Protein AF-A0A6M2CYY6-F1 (afdb_monomer)

Structure (mmCIF, N/CA/C/O backbone):
data_AF-A0A6M2CYY6-F1
#
_entry.id   AF-A0A6M2CYY6-F1
#
loop_
_atom_site.group_PDB
_atom_site.id
_atom_site.type_symbol
_atom_site.label_atom_id
_atom_site.label_alt_id
_atom_site.label_comp_id
_atom_site.label_asym_id
_atom_site.label_entity_id
_atom_site.label_seq_id
_atom_site.pdbx_PDB_ins_code
_atom_site.Cartn_x
_atom_site.Cartn_y
_atom_site.Cartn_z
_atom_site.occupancy
_atom_site.B_iso_or_equiv
_atom_site.auth_seq_id
_atom_site.auth_comp_id
_atom_site.auth_asym_id
_atom_site.auth_atom_id
_atom_site.pdbx_PDB_model_num
ATOM 1 N N . MET A 1 1 ? -32.832 -16.456 -27.588 1.00 35.84 1 MET A N 1
ATOM 2 C CA . MET A 1 1 ? -32.270 -17.375 -26.574 1.00 35.84 1 MET A CA 1
ATOM 3 C C . MET A 1 1 ? -30.817 -16.988 -26.358 1.00 35.84 1 MET A C 1
ATOM 5 O O . MET A 1 1 ? -30.153 -16.738 -27.351 1.00 35.84 1 MET A O 1
ATOM 9 N N . SER A 1 2 ? -30.394 -16.929 -25.090 1.00 34.62 2 SER A N 1
ATOM 10 C CA . SER A 1 2 ? -29.039 -16.634 -24.578 1.00 34.62 2 SER A CA 1
ATOM 11 C C . SER A 1 2 ? -28.479 -15.243 -24.919 1.00 34.62 2 SER A C 1
ATOM 13 O O . SER A 1 2 ? -28.239 -14.935 -26.072 1.00 34.62 2 SER A O 1
ATOM 15 N N . GLY A 1 3 ? -28.259 -14.312 -23.989 1.00 37.50 3 GLY A N 1
ATOM 16 C CA . GLY A 1 3 ? -27.984 -14.456 -22.561 1.00 37.50 3 GLY A CA 1
ATOM 17 C C . GLY A 1 3 ? -26.478 -14.398 -22.323 1.00 37.50 3 GLY A C 1
ATOM 18 O O . GLY A 1 3 ? -25.809 -15.416 -22.426 1.00 37.50 3 GLY A O 1
ATOM 19 N N . ALA A 1 4 ? -25.971 -13.215 -21.982 1.00 32.84 4 ALA A N 1
ATOM 20 C CA . ALA A 1 4 ? -24.744 -13.054 -21.208 1.00 32.84 4 ALA A CA 1
ATOM 21 C C . ALA A 1 4 ? -24.844 -11.745 -20.418 1.00 32.84 4 ALA A C 1
ATOM 23 O O . ALA A 1 4 ? -24.447 -10.667 -20.848 1.00 32.84 4 ALA A O 1
ATOM 24 N N . MET A 1 5 ? -25.475 -11.886 -19.257 1.00 37.97 5 MET A N 1
ATOM 25 C CA . MET A 1 5 ? -25.367 -10.994 -18.116 1.00 37.97 5 MET A CA 1
ATOM 26 C C . MET A 1 5 ? -23.933 -11.113 -17.583 1.00 37.97 5 MET A C 1
ATOM 28 O O . MET A 1 5 ? -23.511 -12.225 -17.272 1.00 37.97 5 MET A O 1
ATOM 32 N N . VAL A 1 6 ? -23.213 -10.007 -17.400 1.00 32.84 6 VAL A N 1
ATOM 33 C CA . VAL A 1 6 ? -22.179 -9.941 -16.357 1.00 32.84 6 VAL A CA 1
ATOM 34 C C . VAL A 1 6 ? -22.428 -8.673 -15.552 1.00 32.84 6 VAL A C 1
ATOM 36 O O . VAL A 1 6 ? -22.187 -7.558 -16.007 1.00 32.84 6 VAL A O 1
ATOM 39 N N . LYS A 1 7 ? -23.000 -8.873 -14.364 1.00 31.92 7 LYS A N 1
ATOM 40 C CA . LYS A 1 7 ? -23.135 -7.875 -13.303 1.00 31.92 7 LYS A CA 1
ATOM 41 C C . LYS A 1 7 ? -21.816 -7.814 -12.510 1.00 31.92 7 LYS A C 1
ATOM 43 O O . LYS A 1 7 ? -21.318 -8.856 -12.103 1.00 31.92 7 LYS A O 1
ATOM 48 N N . LEU A 1 8 ? -21.318 -6.581 -12.362 1.00 38.94 8 LEU A N 1
ATOM 49 C CA . LEU A 1 8 ? -20.477 -5.921 -11.334 1.00 38.94 8 LEU A CA 1
ATOM 50 C C . LEU A 1 8 ? -20.011 -6.713 -10.072 1.00 38.94 8 LEU A C 1
ATOM 52 O O . LEU A 1 8 ? -20.738 -7.598 -9.632 1.00 38.94 8 LEU A O 1
ATOM 56 N N . PRO A 1 9 ? -18.889 -6.325 -9.399 1.00 39.47 9 PRO A N 1
ATOM 57 C CA . PRO A 1 9 ? -18.702 -4.960 -8.893 1.00 39.47 9 PRO A CA 1
ATOM 58 C C . PRO A 1 9 ? -17.291 -4.356 -9.001 1.00 39.47 9 PRO A C 1
ATOM 60 O O . PRO A 1 9 ? -16.326 -4.919 -9.504 1.00 39.47 9 PRO A O 1
ATOM 63 N N . VAL A 1 10 ? -17.258 -3.104 -8.577 1.00 37.09 10 VAL A N 1
ATOM 64 C CA . VAL A 1 10 ? -16.339 -2.036 -8.930 1.00 37.09 10 VAL A CA 1
ATOM 65 C C . VAL A 1 10 ? -15.060 -2.062 -8.079 1.00 37.09 10 VAL A C 1
ATOM 67 O O . VAL A 1 10 ? -15.056 -1.514 -6.975 1.00 37.09 10 VAL A O 1
ATOM 70 N N . LEU A 1 11 ? -13.946 -2.572 -8.613 1.00 42.50 11 LEU A N 1
ATOM 71 C CA . LEU A 1 11 ? -12.613 -2.120 -8.186 1.00 42.50 11 LEU A CA 1
ATOM 72 C C . LEU A 1 11 ? -12.332 -0.769 -8.860 1.00 42.50 11 LEU A C 1
ATOM 74 O O . LEU A 1 11 ? -11.679 -0.698 -9.896 1.00 42.50 11 LEU A O 1
ATOM 78 N N . ALA A 1 12 ? -12.886 0.303 -8.292 1.00 45.31 12 ALA A N 1
ATOM 79 C CA . ALA A 1 12 ? -12.405 1.649 -8.580 1.00 45.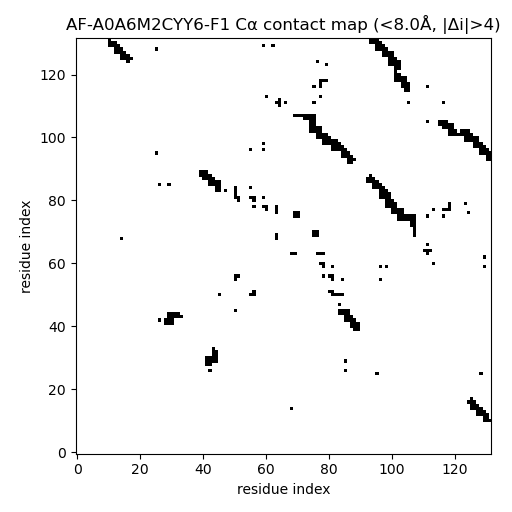31 12 ALA A CA 1
ATOM 80 C C . ALA A 1 12 ? -11.120 1.791 -7.772 1.00 45.31 12 ALA A C 1
ATOM 82 O O . ALA A 1 12 ? -11.150 1.717 -6.542 1.00 45.31 12 ALA A O 1
ATOM 83 N N . LEU A 1 13 ? -10.002 1.854 -8.478 1.00 52.38 13 LEU A N 1
ATOM 84 C CA . LEU A 1 13 ? -8.681 1.872 -7.893 1.00 52.38 13 LEU A CA 1
ATOM 85 C C . LEU A 1 13 ? -7.956 3.100 -8.415 1.00 52.38 13 LEU A C 1
ATOM 87 O O . LEU A 1 13 ? -7.741 3.219 -9.621 1.00 52.38 13 LEU A O 1
ATOM 91 N N . LEU A 1 14 ? -7.603 3.990 -7.495 1.00 55.06 14 LEU A N 1
ATOM 92 C CA . LEU A 1 14 ? -6.978 5.260 -7.808 1.00 55.06 14 LEU A CA 1
ATOM 93 C C . LEU A 1 14 ? -5.565 5.279 -7.216 1.00 55.06 14 LEU A C 1
ATOM 95 O O . LEU A 1 14 ? -5.375 5.264 -5.998 1.00 55.06 14 LEU A O 1
ATOM 99 N N . CYS A 1 15 ? -4.561 5.269 -8.090 1.00 58.94 15 CYS A N 1
ATOM 100 C CA . CYS A 1 15 ? -3.176 5.536 -7.718 1.00 58.94 15 CYS A CA 1
ATOM 101 C C . CYS A 1 15 ? -2.921 7.028 -7.937 1.00 58.94 15 CYS A C 1
ATOM 103 O O . CYS A 1 15 ? -2.662 7.452 -9.062 1.00 58.94 15 CYS A O 1
ATOM 105 N N . LEU A 1 16 ? -3.019 7.831 -6.878 1.00 53.34 16 LEU A N 1
ATOM 106 C CA . LEU A 1 16 ? -2.700 9.254 -6.950 1.00 53.34 16 LEU A CA 1
ATOM 107 C C . LEU A 1 16 ? -1.180 9.426 -6.834 1.00 53.34 16 LEU A C 1
ATOM 109 O O . LEU A 1 16 ? -0.604 9.394 -5.746 1.00 53.34 16 LEU A O 1
ATOM 113 N N . VAL A 1 17 ? -0.518 9.617 -7.976 1.00 45.75 17 VAL A N 1
ATOM 114 C CA . VAL A 1 17 ? 0.816 10.231 -8.018 1.00 45.75 17 VAL A CA 1
ATOM 115 C C . VAL A 1 17 ? 0.574 11.733 -7.892 1.00 45.75 17 VAL A C 1
ATOM 117 O O . VAL A 1 17 ? -0.079 12.313 -8.752 1.00 45.75 17 VAL A O 1
ATOM 120 N N . TYR A 1 18 ? 0.999 12.345 -6.786 1.00 39.22 18 TYR A N 1
ATOM 121 C CA . TYR A 1 18 ? 0.652 13.725 -6.422 1.00 39.22 18 TYR A CA 1
ATOM 122 C C . TYR A 1 18 ? 0.920 14.733 -7.561 1.00 39.22 18 TYR A C 1
ATOM 124 O O . TYR A 1 18 ? 2.049 15.176 -7.761 1.00 39.22 18 TYR A O 1
ATOM 132 N N . ALA A 1 19 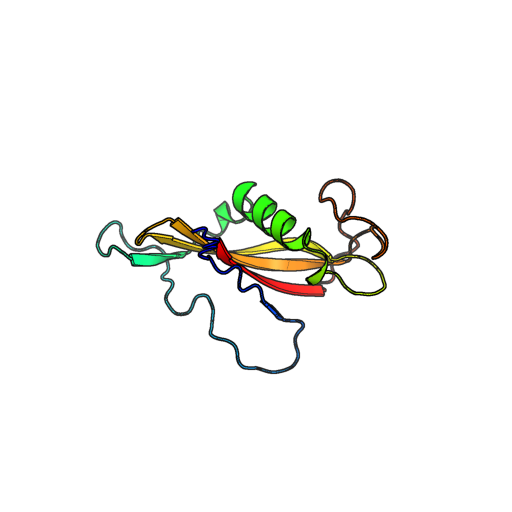? -0.144 15.128 -8.266 1.00 30.38 19 ALA A N 1
ATOM 133 C CA . ALA A 1 19 ? -0.312 16.415 -8.931 1.00 30.38 19 ALA A CA 1
ATOM 134 C C . ALA A 1 19 ? -1.814 16.648 -9.195 1.00 30.38 19 ALA A C 1
ATOM 136 O O . ALA A 1 19 ? -2.415 16.017 -10.058 1.00 30.38 19 ALA A O 1
ATOM 137 N N . SER A 1 20 ? -2.382 17.607 -8.463 1.00 35.19 20 SER A N 1
ATOM 138 C CA . SER A 1 20 ? -3.741 18.166 -8.552 1.00 35.19 20 SER A CA 1
ATOM 139 C C . SER A 1 20 ? -4.922 17.336 -8.021 1.00 35.19 20 SER A C 1
ATOM 141 O O . SER A 1 20 ? -5.080 16.145 -8.253 1.00 35.19 20 SER A O 1
ATOM 143 N N . SER A 1 21 ? -5.706 18.065 -7.232 1.00 47.00 21 SER A N 1
ATOM 144 C CA . SER A 1 21 ? -6.919 17.750 -6.491 1.00 47.00 21 SER A CA 1
ATOM 145 C C . SER A 1 21 ? -8.097 17.376 -7.383 1.00 47.00 21 SER A C 1
ATOM 147 O O . SER A 1 21 ? -8.297 18.056 -8.381 1.00 47.00 21 SER A O 1
ATOM 149 N N . GLU A 1 22 ? -8.889 16.394 -6.939 1.00 41.12 22 GLU A N 1
ATOM 150 C CA . GLU A 1 22 ? -10.364 16.286 -7.030 1.00 41.12 22 GLU A CA 1
ATOM 151 C C . GLU A 1 22 ? -10.811 14.814 -7.118 1.00 41.12 22 GLU A C 1
ATOM 153 O O . GLU A 1 22 ? -11.478 14.423 -8.062 1.00 41.12 22 GLU A O 1
ATOM 158 N N . GLU A 1 23 ? -10.512 13.977 -6.118 1.00 44.28 23 GLU A N 1
ATOM 159 C CA . GLU A 1 23 ? -11.339 12.787 -5.867 1.00 44.28 23 GLU A CA 1
ATOM 160 C C . GLU A 1 23 ? -11.570 12.625 -4.363 1.00 44.28 23 GLU A C 1
ATOM 162 O O . GLU A 1 23 ? -10.644 12.376 -3.598 1.00 44.28 23 GLU A O 1
ATOM 167 N N . LEU A 1 24 ? -12.826 12.872 -3.972 1.00 49.38 24 LEU A N 1
ATOM 168 C CA . LEU A 1 24 ? -13.584 12.220 -2.899 1.00 49.38 24 LEU A CA 1
ATOM 169 C C . LEU A 1 24 ? -12.721 11.567 -1.813 1.00 49.38 24 LEU A C 1
ATOM 171 O O . LEU A 1 24 ? -12.218 10.462 -1.999 1.00 49.38 24 LEU A O 1
ATOM 175 N N . ASP A 1 25 ? -12.609 12.232 -0.665 1.00 64.69 25 ASP A N 1
ATOM 176 C CA . ASP A 1 25 ? -11.920 11.716 0.516 1.00 64.69 25 ASP A CA 1
ATOM 177 C C . ASP A 1 25 ? -12.490 10.330 0.881 1.00 64.69 25 ASP A C 1
ATOM 179 O O . ASP A 1 25 ? -13.584 10.202 1.426 1.00 64.69 25 ASP A O 1
ATOM 183 N N . PHE A 1 26 ? -11.781 9.265 0.489 1.00 71.88 26 PHE A N 1
ATOM 184 C CA . PHE A 1 26 ? -12.264 7.874 0.461 1.00 71.88 26 PHE A CA 1
ATOM 185 C C . PHE A 1 26 ? -12.688 7.350 1.842 1.00 71.88 26 PHE A C 1
ATOM 187 O O . PHE A 1 26 ? -13.319 6.294 1.950 1.00 71.88 26 PHE A O 1
ATOM 194 N N . PHE A 1 27 ? -12.345 8.091 2.894 1.00 75.38 27 PHE A N 1
ATOM 195 C CA . PHE A 1 27 ? -12.636 7.810 4.291 1.00 75.38 27 PHE A CA 1
ATOM 196 C C . PHE A 1 27 ? -13.505 8.889 4.962 1.00 75.38 27 PHE A C 1
ATOM 198 O O . PHE A 1 27 ? -13.642 8.845 6.180 1.00 75.38 27 PHE A O 1
ATOM 205 N N . SER A 1 28 ? -14.109 9.820 4.208 1.00 75.75 28 SER A N 1
ATOM 206 C CA . SER A 1 28 ? -14.904 10.948 4.738 1.00 75.75 28 SER A CA 1
ATOM 207 C C . SER A 1 28 ? -15.994 10.536 5.727 1.00 75.75 28 SER A C 1
ATOM 209 O O . SER A 1 28 ? -16.303 11.277 6.654 1.00 75.75 28 SER A O 1
ATOM 211 N N . ASP A 1 29 ? -16.561 9.345 5.528 1.00 74.25 29 ASP A N 1
ATOM 212 C CA . ASP A 1 29 ? -17.695 8.828 6.299 1.00 74.25 29 ASP A CA 1
ATOM 213 C C . ASP A 1 29 ? -17.265 7.793 7.354 1.00 74.25 29 ASP A C 1
ATOM 215 O O . ASP A 1 29 ? -18.106 7.101 7.934 1.00 74.25 29 ASP A O 1
ATOM 219 N N . CYS A 1 30 ? -15.956 7.613 7.551 1.00 82.12 30 CYS A N 1
ATOM 220 C CA . CYS A 1 30 ? -15.413 6.651 8.498 1.00 82.12 30 CYS A CA 1
ATOM 221 C C . CYS A 1 30 ? -15.185 7.316 9.856 1.00 82.12 30 CYS A C 1
ATOM 223 O O . CYS A 1 30 ? -14.712 8.446 9.946 1.00 82.12 30 CYS A O 1
ATOM 225 N N . VAL A 1 31 ? -15.534 6.599 10.919 1.00 81.06 31 VAL A N 1
ATOM 226 C CA . VAL A 1 31 ? -15.435 7.084 12.300 1.00 81.06 31 VAL A CA 1
ATOM 227 C C . VAL A 1 31 ? -14.406 6.278 13.088 1.00 81.06 31 VAL A C 1
ATOM 229 O O . VAL A 1 31 ? -14.240 5.071 12.867 1.00 81.06 31 VAL A O 1
ATOM 232 N N . ASP A 1 32 ? -13.698 6.961 13.989 1.00 72.69 32 ASP A N 1
ATOM 233 C CA . ASP A 1 32 ? -12.822 6.330 14.979 1.00 72.69 32 ASP A CA 1
ATOM 234 C C . ASP A 1 32 ? -13.674 5.573 16.002 1.00 72.69 32 ASP A C 1
ATOM 236 O O . ASP A 1 32 ? -14.799 5.988 16.273 1.00 72.69 32 ASP A O 1
ATOM 240 N N . GLU A 1 33 ? -13.148 4.447 16.505 1.00 65.31 33 GLU A N 1
ATOM 241 C CA . GLU A 1 33 ? -13.766 3.518 17.469 1.00 65.31 33 GLU A CA 1
ATOM 242 C C . GLU A 1 33 ? -15.140 3.952 17.999 1.00 65.31 33 GLU A C 1
ATOM 244 O O . GLU A 1 33 ? -15.256 4.689 18.979 1.00 65.31 33 GLU A O 1
ATOM 249 N N . VAL A 1 34 ? -16.206 3.455 17.368 1.00 54.78 34 VAL A N 1
ATOM 250 C CA . VAL A 1 34 ? -17.542 3.619 17.936 1.00 54.78 34 VAL A CA 1
ATOM 251 C C . VAL A 1 34 ? -17.639 2.676 19.125 1.00 54.78 34 VAL A C 1
ATOM 253 O O . VAL A 1 34 ? -17.535 1.453 18.969 1.00 54.78 34 VA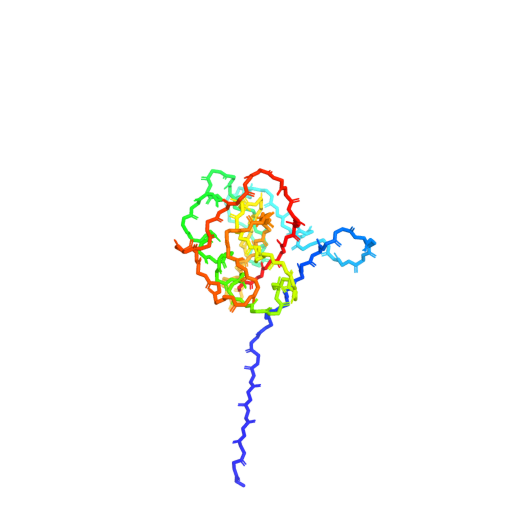L A O 1
ATOM 256 N N . GLU A 1 35 ? -17.858 3.259 20.303 1.00 51.06 35 GLU A N 1
ATOM 257 C CA . GLU A 1 35 ? -18.515 2.605 21.431 1.00 51.06 35 GLU A CA 1
ATOM 258 C C . GLU A 1 35 ? -19.555 1.621 20.883 1.00 51.06 35 GLU A C 1
ATOM 260 O O . GLU A 1 35 ? -20.455 1.981 20.124 1.00 51.06 35 GLU A O 1
ATOM 265 N N . GLN A 1 36 ? -19.320 0.338 21.141 1.00 49.75 36 GLN A N 1
ATOM 266 C CA . GLN A 1 36 ? -19.909 -0.745 20.370 1.00 49.75 36 GLN A CA 1
ATOM 267 C C . GLN A 1 36 ? -21.435 -0.594 20.204 1.00 49.75 36 GLN A C 1
ATOM 269 O O . GLN A 1 36 ? -22.160 -0.472 21.186 1.00 49.75 36 GLN A O 1
ATOM 274 N N . ARG A 1 37 ? -21.914 -0.811 18.968 1.00 47.38 37 ARG A N 1
ATOM 275 C CA . ARG A 1 37 ? -23.301 -1.181 18.603 1.00 47.38 37 ARG A CA 1
ATOM 276 C C . ARG A 1 37 ? -24.353 -0.066 18.546 1.00 47.38 37 ARG A C 1
ATOM 278 O O . ARG A 1 37 ? -25.316 -0.112 19.314 1.00 47.38 37 ARG A O 1
ATOM 285 N N . GLN A 1 38 ? -24.338 0.803 17.532 1.00 49.22 38 GLN A N 1
ATOM 286 C CA . GLN A 1 38 ? -25.611 1.491 17.254 1.00 49.22 38 GLN A CA 1
ATOM 287 C C . GLN A 1 38 ? -26.036 1.738 15.814 1.00 49.22 38 GLN A C 1
ATOM 289 O O . GLN A 1 38 ? -27.223 1.986 15.619 1.00 49.22 38 GLN A O 1
ATOM 294 N N . TYR A 1 39 ? -25.183 1.557 14.802 1.00 51.91 39 TYR A N 1
ATOM 295 C CA . TYR A 1 39 ? -25.610 1.844 13.429 1.00 51.91 39 TYR A CA 1
ATOM 296 C C . TYR A 1 39 ? -25.144 0.789 12.415 1.00 51.91 39 TYR A C 1
ATOM 298 O O . TYR A 1 39 ? -23.947 0.684 12.144 1.00 51.91 39 TYR A O 1
ATOM 306 N N . PRO A 1 40 ? -26.064 -0.012 11.838 1.00 58.94 40 PRO A N 1
ATOM 307 C CA . PRO A 1 40 ? -25.751 -0.806 10.654 1.00 58.94 40 PRO A CA 1
ATOM 308 C C . PRO A 1 40 ? -25.430 0.136 9.483 1.00 58.94 40 PRO A C 1
ATOM 310 O O . PRO A 1 40 ? -26.121 1.134 9.290 1.00 58.94 40 PRO A O 1
ATOM 313 N N . GLY A 1 41 ? -24.394 -0.173 8.699 1.00 65.19 41 GLY A N 1
ATOM 314 C CA . GLY A 1 41 ? -23.996 0.651 7.552 1.00 65.19 41 GLY A CA 1
ATOM 315 C C . GLY A 1 41 ? -23.056 1.823 7.855 1.00 65.19 41 GLY A C 1
ATOM 316 O O . GLY A 1 41 ? -23.020 2.774 7.081 1.00 65.19 41 GLY A O 1
ATOM 317 N N . GLN A 1 42 ? -22.298 1.794 8.956 1.00 76.19 42 GLN A N 1
ATOM 318 C CA . GLN A 1 42 ? -21.213 2.760 9.179 1.00 76.19 42 GLN A CA 1
ATOM 319 C C . GLN A 1 42 ? -19.847 2.183 8.793 1.00 76.19 42 GLN A C 1
ATOM 321 O O . GLN A 1 42 ? -19.563 1.000 9.005 1.00 76.19 42 GLN A O 1
ATOM 326 N N . CYS A 1 43 ? -19.007 3.034 8.201 1.00 83.81 43 CYS A N 1
ATOM 327 C CA . CYS A 1 43 ? -17.594 2.758 7.989 1.00 83.81 43 CYS A CA 1
ATOM 328 C C . CYS A 1 43 ? -16.833 2.973 9.306 1.00 83.81 43 CYS A C 1
ATOM 330 O O . CYS A 1 43 ? -16.957 4.027 9.921 1.00 83.81 43 CYS A O 1
ATOM 332 N N . VAL A 1 44 ? -16.037 1.996 9.736 1.00 86.88 44 VAL A N 1
ATOM 333 C CA . VAL A 1 44 ? -15.259 2.061 10.984 1.00 86.88 44 VAL A CA 1
ATOM 334 C C . VAL A 1 44 ? -13.782 1.884 10.675 1.00 86.88 44 VAL A C 1
ATOM 336 O O . VAL A 1 44 ? -13.417 0.975 9.921 1.00 86.88 44 VAL A O 1
ATOM 339 N N . PHE A 1 45 ? -12.929 2.732 11.253 1.00 89.25 45 PHE A N 1
ATOM 340 C CA . PHE A 1 45 ? -11.485 2.602 11.088 1.00 89.25 45 PHE A CA 1
ATOM 341 C C . PHE A 1 45 ? -10.940 1.330 11.739 1.00 89.25 45 PHE A C 1
ATOM 343 O O . PHE A 1 45 ? -11.346 0.905 12.820 1.00 89.25 45 PHE A O 1
ATOM 350 N N . VAL A 1 46 ? -9.971 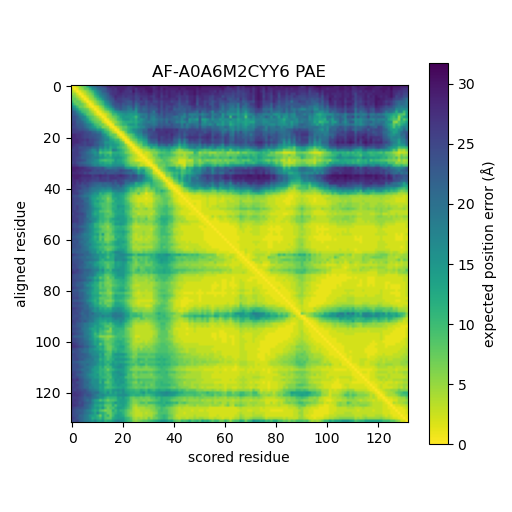0.724 11.061 1.00 88.81 46 VAL A N 1
ATOM 351 C CA . VAL A 1 46 ? -9.177 -0.375 11.598 1.00 88.81 46 VAL A CA 1
ATOM 352 C C . VAL A 1 46 ? -8.109 0.220 12.519 1.00 88.81 46 VAL A C 1
ATOM 354 O O . VAL A 1 46 ? -7.359 1.091 12.071 1.00 88.81 46 VAL A O 1
ATOM 357 N N . PRO A 1 47 ? -7.970 -0.270 13.765 1.00 89.44 47 PRO A N 1
ATOM 358 C CA . PRO A 1 47 ? -6.933 0.204 14.674 1.00 89.44 47 PRO A CA 1
ATOM 359 C C . PRO A 1 47 ? -5.534 0.103 14.057 1.00 89.44 47 PRO A C 1
ATOM 361 O O . PRO A 1 47 ? -5.195 -0.897 13.418 1.00 89.44 47 PRO A O 1
ATOM 364 N N . SER A 1 48 ? -4.684 1.103 14.299 1.00 87.31 48 SER A N 1
ATOM 365 C CA . SER A 1 48 ? -3.342 1.192 13.700 1.00 87.31 48 SER A CA 1
ATOM 366 C C . SER A 1 48 ? -2.485 -0.059 13.941 1.00 87.31 48 SER A C 1
ATOM 368 O O . SER A 1 48 ? -1.823 -0.548 13.024 1.00 87.31 48 SER A O 1
ATOM 370 N N . GLY A 1 49 ? -2.577 -0.664 15.132 1.00 88.19 49 GLY A N 1
ATOM 371 C CA . GLY A 1 49 ? -1.882 -1.912 15.474 1.00 88.19 49 GLY A CA 1
ATOM 372 C C . GLY A 1 49 ? -2.269 -3.125 14.612 1.00 88.19 49 GLY A C 1
ATOM 373 O O . GLY A 1 49 ? -1.554 -4.124 14.599 1.00 88.19 49 GLY A O 1
ATOM 374 N N . TRP A 1 50 ? -3.378 -3.051 13.870 1.00 89.19 50 TRP A N 1
ATOM 375 C CA . TRP A 1 50 ? -3.883 -4.125 13.010 1.00 89.19 50 TRP A CA 1
ATOM 376 C C . TRP A 1 50 ? -3.548 -3.911 11.527 1.00 89.19 50 TRP A C 1
ATOM 378 O O . TRP A 1 50 ? -3.654 -4.855 10.735 1.00 89.19 50 TRP A O 1
ATOM 388 N N . LEU A 1 51 ? -3.103 -2.712 11.135 1.00 91.06 51 LEU A N 1
ATOM 389 C CA . LEU A 1 51 ? -2.761 -2.379 9.744 1.00 91.06 51 LEU A CA 1
ATOM 390 C C . LEU A 1 51 ? -1.581 -3.211 9.219 1.00 91.06 51 LEU A C 1
ATOM 392 O O . LEU A 1 51 ? -1.547 -3.590 8.049 1.00 91.06 51 LEU A O 1
ATOM 396 N N . GLY A 1 52 ? -0.655 -3.588 10.106 1.00 88.19 52 GLY A N 1
ATOM 397 C CA . GLY A 1 52 ? 0.462 -4.484 9.795 1.00 88.19 52 GLY A CA 1
ATOM 398 C C . GLY A 1 52 ? 0.067 -5.949 9.569 1.00 88.19 52 GLY A C 1
ATOM 399 O O . GLY A 1 52 ? 0.918 -6.757 9.187 1.00 88.19 52 GLY A O 1
ATOM 400 N N . SER A 1 53 ? -1.200 -6.321 9.790 1.00 90.88 53 SER A N 1
ATOM 401 C CA . SER A 1 53 ? -1.652 -7.705 9.643 1.00 90.88 53 SER A CA 1
ATOM 402 C C . SER A 1 53 ? -1.489 -8.222 8.210 1.00 90.88 53 SER A C 1
ATOM 404 O O . SER A 1 53 ? -1.534 -7.486 7.218 1.00 90.88 53 SER A O 1
ATOM 406 N N . SER A 1 54 ? -1.321 -9.543 8.086 1.00 91.38 54 SER A N 1
ATOM 407 C CA . SER A 1 54 ? -1.130 -10.165 6.773 1.00 91.38 54 SER A CA 1
ATOM 408 C C . SER A 1 54 ? -2.317 -9.942 5.828 1.00 91.38 54 SER A C 1
ATOM 410 O O . SER A 1 54 ? -2.112 -9.943 4.619 1.00 91.38 54 SER A O 1
ATOM 412 N N . THR A 1 55 ? -3.521 -9.710 6.358 1.00 90.25 55 THR A N 1
ATOM 413 C CA . THR A 1 55 ? -4.754 -9.497 5.590 1.00 90.25 55 THR A CA 1
ATOM 414 C C . THR A 1 55 ? -4.662 -8.253 4.708 1.00 90.25 55 THR A C 1
ATOM 416 O O . THR A 1 55 ? -4.713 -8.374 3.484 1.00 90.25 55 THR A O 1
ATOM 419 N N . TYR A 1 56 ? -4.445 -7.073 5.298 1.00 90.88 56 TYR A N 1
ATOM 420 C CA . TYR A 1 56 ? -4.389 -5.814 4.542 1.00 90.88 56 TYR A CA 1
ATOM 421 C C . TYR A 1 56 ? -3.157 -5.749 3.642 1.00 90.88 56 TYR A C 1
ATOM 423 O O . TYR A 1 56 ? -3.248 -5.335 2.488 1.00 90.88 56 TYR A O 1
ATOM 431 N N . ARG A 1 57 ? -2.016 -6.262 4.120 1.00 93.62 57 ARG A N 1
ATOM 432 C CA . ARG A 1 57 ? -0.790 -6.328 3.313 1.00 93.62 57 ARG A CA 1
ATOM 433 C C . ARG A 1 57 ? -0.958 -7.227 2.087 1.00 93.62 57 ARG A C 1
ATOM 435 O O . ARG A 1 57 ? -0.582 -6.834 0.988 1.00 93.62 57 ARG A O 1
ATOM 442 N N . LYS A 1 58 ? -1.528 -8.432 2.240 1.00 92.56 58 LYS A N 1
ATOM 443 C CA . LYS A 1 58 ? -1.819 -9.328 1.102 1.00 92.56 58 LYS A CA 1
ATOM 444 C C . LYS A 1 58 ? -2.786 -8.672 0.124 1.00 92.56 58 LYS A C 1
ATOM 446 O O . LYS A 1 58 ? -2.597 -8.821 -1.079 1.00 92.56 58 LYS A O 1
ATOM 451 N N . PHE A 1 59 ? -3.781 -7.943 0.626 1.00 90.31 59 PHE A N 1
ATOM 452 C CA . PHE A 1 59 ? -4.706 -7.216 -0.231 1.00 90.31 59 PHE A CA 1
ATOM 453 C C . PHE A 1 59 ? -3.991 -6.135 -1.052 1.00 90.31 59 PHE A C 1
ATOM 455 O O . PHE A 1 59 ? -4.108 -6.148 -2.274 1.00 90.31 59 PHE A O 1
ATOM 462 N N . ALA A 1 60 ? -3.161 -5.295 -0.431 1.00 92.56 60 ALA A N 1
ATOM 463 C CA . ALA A 1 60 ? -2.377 -4.289 -1.149 1.00 92.56 60 ALA A CA 1
ATOM 464 C C . ALA A 1 60 ? -1.439 -4.907 -2.205 1.00 92.56 60 ALA A C 1
ATOM 466 O O . ALA A 1 60 ? -1.377 -4.438 -3.337 1.00 92.56 60 ALA A O 1
ATOM 467 N N . HIS A 1 61 ? -0.768 -6.022 -1.892 1.00 93.94 61 HIS A N 1
ATOM 468 C CA . HIS A 1 61 ? 0.047 -6.745 -2.877 1.00 93.94 61 HIS A CA 1
ATOM 469 C C . HIS A 1 61 ? -0.780 -7.329 -4.029 1.00 93.94 61 HIS A C 1
ATOM 471 O O . HIS A 1 61 ? -0.342 -7.298 -5.177 1.00 93.94 61 HIS A O 1
ATOM 477 N N . ARG A 1 62 ? -1.979 -7.852 -3.749 1.00 91.31 62 ARG A N 1
ATOM 478 C CA . ARG A 1 62 ? -2.893 -8.336 -4.790 1.00 91.31 62 ARG A CA 1
ATOM 479 C C . ARG A 1 62 ? -3.322 -7.197 -5.705 1.00 91.31 62 ARG A C 1
ATOM 481 O O . ARG A 1 62 ? -3.352 -7.381 -6.915 1.00 91.31 62 ARG A O 1
ATOM 488 N N . VAL A 1 63 ? -3.614 -6.031 -5.141 1.00 89.50 63 VAL A N 1
ATOM 489 C CA . VAL A 1 63 ? -3.917 -4.822 -5.907 1.00 89.50 63 VAL A CA 1
ATOM 490 C C . VAL A 1 63 ? -2.738 -4.465 -6.815 1.00 89.50 63 VAL A C 1
ATOM 492 O O . VAL A 1 63 ? -2.916 -4.404 -8.025 1.00 89.50 63 VAL A O 1
ATOM 495 N N . LEU A 1 64 ? -1.525 -4.361 -6.264 1.00 90.19 64 LEU A N 1
ATOM 496 C CA . LEU A 1 64 ? -0.302 -4.047 -7.018 1.00 90.19 64 LEU A CA 1
ATOM 497 C C . LEU A 1 64 ? 0.074 -5.089 -8.082 1.00 90.19 64 LEU A C 1
ATOM 499 O O . LEU A 1 64 ? 0.805 -4.764 -9.014 1.00 90.19 64 LEU A O 1
ATOM 503 N N . SER A 1 65 ? -0.429 -6.324 -7.993 1.00 89.56 65 SER A N 1
ATOM 504 C CA . SER A 1 65 ? -0.226 -7.325 -9.051 1.00 89.56 65 SER A CA 1
ATOM 505 C C . SER A 1 65 ? -0.936 -6.985 -10.366 1.00 89.56 65 SER A C 1
ATOM 507 O O . SER A 1 65 ? -0.632 -7.578 -11.399 1.00 89.56 65 SER A O 1
ATOM 509 N N . ASN A 1 66 ? -1.856 -6.017 -10.354 1.00 87.06 66 ASN A N 1
ATOM 510 C CA . ASN A 1 66 ? -2.479 -5.521 -11.568 1.00 87.06 66 ASN A CA 1
ATOM 511 C C . ASN A 1 66 ? -1.498 -4.646 -12.371 1.00 87.06 66 ASN A C 1
ATOM 513 O O . ASN A 1 66 ? -1.085 -3.575 -11.924 1.00 87.06 66 ASN A O 1
ATOM 517 N N . ALA A 1 67 ? -1.174 -5.090 -13.588 1.00 73.00 67 ALA A N 1
ATOM 518 C CA . ALA A 1 67 ? -0.220 -4.434 -14.479 1.00 73.00 67 ALA A CA 1
ATOM 519 C C . ALA A 1 67 ? -0.589 -2.981 -14.826 1.00 73.00 67 ALA A C 1
ATOM 521 O O . ALA A 1 67 ? 0.305 -2.185 -15.089 1.00 73.00 67 ALA A O 1
ATOM 522 N N . THR A 1 68 ? -1.872 -2.599 -14.784 1.00 78.12 68 THR A N 1
ATOM 523 C CA . THR A 1 68 ? -2.299 -1.221 -15.098 1.00 78.12 68 THR A CA 1
ATOM 524 C C . THR A 1 68 ? -1.861 -0.183 -14.063 1.00 78.12 68 THR A C 1
ATOM 526 O O . THR A 1 68 ? -1.988 1.010 -14.309 1.00 78.12 68 THR A O 1
ATOM 529 N N . LEU A 1 69 ? -1.394 -0.621 -12.893 1.00 76.50 69 LEU A N 1
ATOM 530 C CA . LEU A 1 69 ? -0.939 0.243 -11.794 1.00 76.50 69 LEU A CA 1
ATOM 531 C C . LEU A 1 69 ? 0.575 0.345 -11.719 1.00 76.50 69 LEU A C 1
ATOM 533 O O . LEU A 1 69 ? 1.125 1.056 -10.878 1.00 76.50 69 LEU A O 1
ATOM 537 N N . GLN A 1 70 ? 1.243 -0.449 -12.543 1.00 87.56 70 GLN A N 1
ATOM 538 C CA . GLN A 1 70 ? 2.679 -0.507 -12.585 1.00 87.56 70 GLN A CA 1
ATOM 539 C C . GLN A 1 70 ? 3.189 0.532 -13.580 1.00 87.56 70 GLN A C 1
ATOM 541 O O . GLN A 1 70 ? 2.526 0.821 -14.581 1.00 87.56 70 GLN A O 1
ATOM 546 N N . PRO A 1 71 ? 4.358 1.128 -13.315 1.00 84.81 71 PRO A N 1
ATOM 547 C CA . PRO A 1 71 ? 4.931 2.082 -14.241 1.00 84.81 71 PRO A CA 1
ATOM 548 C C . PRO A 1 71 ? 5.248 1.390 -15.572 1.00 84.81 71 PRO A C 1
ATOM 550 O O . PRO A 1 71 ? 5.728 0.257 -15.606 1.00 84.81 71 PRO A O 1
ATOM 553 N N . ALA A 1 72 ? 5.005 2.094 -16.679 1.00 85.88 72 ALA A N 1
ATOM 554 C CA . ALA A 1 72 ? 5.243 1.571 -18.027 1.00 85.88 72 ALA A CA 1
ATOM 555 C C . ALA A 1 72 ? 6.737 1.345 -18.342 1.00 85.88 72 ALA A C 1
ATOM 557 O O . ALA A 1 72 ? 7.067 0.639 -19.291 1.00 85.88 72 ALA A O 1
ATOM 558 N N . ALA A 1 73 ? 7.636 1.961 -17.568 1.00 89.25 73 ALA A N 1
ATOM 559 C CA . ALA A 1 73 ? 9.083 1.831 -17.686 1.00 89.25 73 ALA A CA 1
ATOM 560 C C . ALA A 1 73 ? 9.747 1.949 -16.303 1.00 89.25 73 ALA A C 1
ATOM 562 O O . ALA A 1 73 ? 9.158 2.483 -15.366 1.00 89.25 73 ALA A O 1
ATOM 563 N N . GLY A 1 74 ? 10.992 1.480 -16.178 1.00 91.00 74 GLY A N 1
ATOM 564 C CA . GLY A 1 74 ? 11.720 1.460 -14.904 1.00 91.00 74 GLY A CA 1
ATOM 565 C C . GLY A 1 74 ? 11.372 0.239 -14.053 1.00 91.00 74 GLY A C 1
ATOM 566 O O . GLY A 1 74 ? 11.028 -0.810 -14.604 1.00 91.00 74 GLY A O 1
ATOM 567 N N . ASN A 1 75 ? 11.488 0.363 -12.731 1.00 94.00 75 ASN A N 1
ATOM 568 C CA . ASN A 1 75 ? 11.142 -0.701 -11.791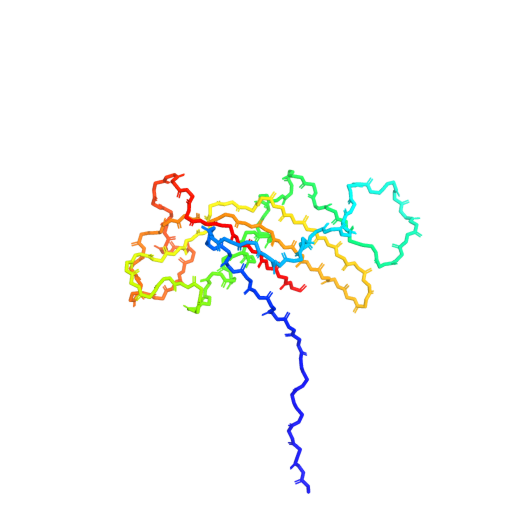 1.00 94.00 75 ASN A CA 1
ATOM 569 C C . ASN A 1 75 ? 9.680 -0.611 -11.343 1.00 94.00 75 ASN A C 1
ATOM 571 O O . ASN A 1 75 ? 9.129 0.474 -11.192 1.00 94.00 75 ASN A O 1
ATOM 575 N N . LEU A 1 76 ? 9.081 -1.767 -11.071 1.00 93.81 76 LEU A N 1
ATOM 576 C CA . LEU A 1 76 ? 7.744 -1.898 -10.504 1.00 93.81 76 LEU A CA 1
ATOM 577 C C . LEU A 1 76 ? 7.668 -1.281 -9.105 1.00 93.81 76 LEU A C 1
ATOM 579 O O . LEU A 1 76 ? 8.652 -1.283 -8.363 1.00 93.81 76 LEU A O 1
ATOM 583 N N . ASN A 1 77 ? 6.469 -0.869 -8.711 1.00 93.88 77 ASN A N 1
ATOM 584 C CA . ASN A 1 77 ? 6.148 -0.475 -7.347 1.00 93.88 77 ASN A CA 1
ATOM 585 C C . ASN A 1 77 ? 5.752 -1.696 -6.503 1.00 93.88 77 ASN A C 1
ATOM 587 O O . ASN A 1 77 ? 5.053 -2.603 -6.964 1.00 93.88 77 ASN A O 1
ATOM 591 N N . THR A 1 78 ? 6.165 -1.700 -5.238 1.00 95.06 78 THR A N 1
ATOM 592 C CA . THR A 1 78 ? 5.768 -2.680 -4.223 1.00 95.06 78 THR A CA 1
ATOM 593 C C . THR A 1 78 ? 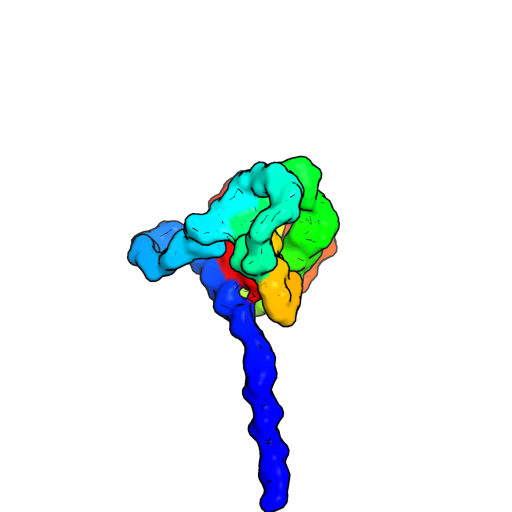5.243 -1.980 -2.969 1.00 95.06 78 THR A C 1
ATOM 595 O O . THR A 1 78 ? 5.366 -0.765 -2.818 1.00 95.06 78 THR A O 1
ATOM 598 N N . LEU A 1 79 ? 4.619 -2.743 -2.075 1.00 94.75 79 LEU A N 1
ATOM 599 C CA . LEU A 1 79 ? 4.058 -2.220 -0.832 1.00 94.75 79 LEU A CA 1
ATOM 600 C C . LEU A 1 79 ? 5.176 -1.804 0.129 1.00 94.75 79 LEU A C 1
ATOM 602 O O . LEU A 1 79 ? 6.009 -2.637 0.493 1.00 94.75 79 LEU A O 1
ATOM 606 N N . LEU A 1 80 ? 5.118 -0.566 0.615 1.00 94.00 80 LEU A N 1
ATOM 607 C CA . LEU A 1 80 ? 5.872 -0.146 1.791 1.00 94.00 80 LEU A CA 1
ATOM 608 C C . LEU A 1 80 ? 5.061 -0.495 3.049 1.00 94.00 80 LEU A C 1
ATOM 610 O O . LEU A 1 80 ? 5.373 -1.446 3.778 1.00 94.00 80 LEU A O 1
ATOM 614 N N . GLU A 1 81 ? 3.937 0.191 3.235 1.00 94.31 81 GLU A N 1
ATOM 615 C CA . GLU A 1 81 ? 3.052 0.012 4.383 1.00 94.31 81 GLU A CA 1
ATOM 616 C C . GLU A 1 81 ? 1.595 0.335 4.050 1.00 94.31 81 GLU A C 1
ATOM 618 O O . GLU A 1 81 ? 1.295 1.039 3.090 1.00 94.31 81 GLU A O 1
ATOM 623 N N . VAL A 1 82 ? 0.683 -0.202 4.860 1.00 94.62 82 VAL A N 1
ATOM 624 C CA . VAL A 1 82 ? -0.733 0.177 4.849 1.00 94.62 82 VAL A CA 1
ATOM 625 C C . VAL A 1 82 ? -0.889 1.303 5.862 1.00 94.62 82 VAL A C 1
ATOM 627 O O . VAL A 1 82 ? -0.632 1.088 7.044 1.00 94.62 82 VAL A O 1
ATOM 630 N N . THR A 1 83 ? -1.284 2.487 5.403 1.00 93.75 83 THR A N 1
ATOM 631 C CA . THR A 1 83 ? -1.368 3.702 6.224 1.00 93.75 83 THR A CA 1
ATOM 632 C C . THR A 1 83 ? -2.722 3.839 6.898 1.00 93.75 83 THR A C 1
ATOM 634 O O . THR A 1 83 ? -2.798 4.310 8.032 1.00 93.75 83 THR A O 1
ATOM 637 N N . ARG A 1 84 ? -3.798 3.416 6.222 1.00 92.38 84 ARG A N 1
ATOM 638 C CA . ARG A 1 84 ? -5.167 3.442 6.750 1.00 92.38 84 ARG A CA 1
ATOM 639 C C . ARG A 1 84 ? -5.948 2.241 6.248 1.00 92.38 84 ARG A C 1
ATOM 641 O O . ARG A 1 84 ? -5.744 1.768 5.133 1.00 92.38 84 ARG A O 1
ATOM 648 N N . ALA A 1 85 ? -6.876 1.757 7.055 1.00 91.06 85 ALA A N 1
ATOM 649 C CA . ALA A 1 85 ? -7.886 0.819 6.600 1.00 91.06 85 ALA A CA 1
ATOM 650 C C . ALA A 1 85 ? -9.191 1.087 7.337 1.00 91.06 85 ALA A C 1
ATOM 652 O O . ALA A 1 85 ? -9.184 1.548 8.477 1.00 91.06 85 ALA A O 1
ATOM 653 N N . ALA A 1 86 ? -10.306 0.799 6.685 1.00 90.25 86 ALA A N 1
ATOM 654 C CA . ALA A 1 86 ? -11.621 0.919 7.278 1.00 90.25 86 ALA A CA 1
ATOM 655 C C . ALA A 1 86 ? -12.548 -0.160 6.724 1.00 90.25 86 ALA A C 1
ATOM 657 O O . ALA A 1 86 ? -12.405 -0.607 5.583 1.00 90.25 86 ALA A O 1
ATOM 658 N N . THR A 1 87 ? -13.498 -0.589 7.541 1.00 87.31 87 THR A N 1
ATOM 659 C CA . THR A 1 87 ? -14.472 -1.616 7.177 1.00 87.31 87 THR A CA 1
ATOM 660 C C . THR A 1 87 ? -15.872 -1.049 7.265 1.00 87.31 87 THR A C 1
ATOM 662 O O . THR A 1 87 ? -16.227 -0.440 8.268 1.00 87.31 87 THR A O 1
ATOM 665 N N . HIS A 1 88 ? -16.673 -1.276 6.235 1.00 83.62 88 HIS A N 1
ATOM 666 C CA . HIS A 1 88 ? -18.070 -0.883 6.191 1.00 83.62 88 HIS A CA 1
ATOM 667 C C . HIS A 1 88 ? -18.931 -2.140 6.048 1.00 83.62 88 HIS A C 1
ATOM 669 O O . HIS A 1 88 ? -18.765 -2.905 5.097 1.00 83.62 88 HIS A O 1
ATOM 675 N N . VAL A 1 89 ? -19.828 -2.362 7.013 1.00 76.81 89 VAL A N 1
ATOM 676 C CA . VAL A 1 89 ? -20.740 -3.513 7.036 1.00 76.81 89 VAL A CA 1
ATOM 677 C C . VAL A 1 89 ? -22.159 -3.031 6.751 1.00 76.81 89 VAL A C 1
ATOM 679 O O . VAL A 1 89 ? -22.817 -2.471 7.628 1.00 76.81 89 VAL A O 1
ATOM 682 N N . TYR A 1 90 ? -22.613 -3.243 5.517 1.00 72.75 90 TYR A N 1
ATOM 683 C CA . TYR A 1 90 ? -23.989 -2.972 5.085 1.00 72.75 90 TYR A CA 1
ATOM 684 C C . TYR A 1 90 ? -24.617 -4.256 4.518 1.00 72.75 90 TYR A C 1
ATOM 686 O O . TYR A 1 90 ? -24.952 -5.151 5.287 1.00 72.75 90 TYR A O 1
ATOM 694 N N . GLU A 1 91 ? -24.673 -4.413 3.190 1.00 68.19 91 GLU A N 1
ATOM 695 C CA . GLU A 1 91 ? -25.076 -5.649 2.478 1.00 68.19 91 GLU A CA 1
ATOM 696 C C . GLU A 1 91 ? -23.888 -6.590 2.180 1.00 68.19 91 GLU A C 1
ATOM 698 O O . GLU A 1 91 ? -23.899 -7.399 1.254 1.00 68.19 91 GLU A O 1
ATOM 703 N N . GLY A 1 92 ? -22.815 -6.455 2.952 1.00 72.56 92 GLY A N 1
ATOM 704 C CA . GLY A 1 92 ? -21.542 -7.134 2.756 1.00 72.56 92 GLY A CA 1
ATOM 705 C C . GLY A 1 92 ? -20.446 -6.437 3.551 1.00 72.56 92 GLY A C 1
ATOM 706 O O . GLY A 1 92 ? -20.674 -5.374 4.133 1.00 72.56 92 GLY A O 1
ATOM 707 N N . ILE A 1 93 ? -19.262 -7.045 3.589 1.00 78.25 93 ILE A N 1
ATOM 708 C CA . ILE A 1 93 ? -18.082 -6.440 4.209 1.00 78.25 93 ILE A CA 1
ATOM 709 C C . ILE A 1 93 ? -17.302 -5.746 3.102 1.00 78.25 93 ILE A C 1
ATOM 711 O O . ILE A 1 93 ? -16.662 -6.418 2.296 1.00 78.25 93 ILE A O 1
ATOM 715 N N . VAL A 1 94 ? -17.356 -4.417 3.085 1.00 82.38 94 VAL A N 1
ATOM 716 C CA . VAL A 1 94 ? -16.510 -3.605 2.214 1.00 82.38 94 VAL A CA 1
ATOM 717 C C . VAL A 1 94 ? -15.276 -3.184 2.994 1.00 82.38 94 VAL A C 1
ATOM 719 O O . VAL A 1 94 ? -15.396 -2.558 4.049 1.00 82.38 94 VAL A O 1
ATOM 722 N N . VAL A 1 95 ? -14.089 -3.503 2.486 1.00 85.31 95 VAL A N 1
ATOM 723 C CA . VAL A 1 95 ? -12.818 -3.106 3.110 1.00 85.31 95 VAL A CA 1
ATOM 724 C C . VAL A 1 95 ? -12.156 -2.052 2.246 1.00 85.31 95 VAL A C 1
ATOM 726 O O . VAL A 1 95 ? -11.852 -2.307 1.087 1.00 85.31 95 VAL A O 1
ATOM 729 N N . ARG A 1 96 ? -11.901 -0.879 2.817 1.00 88.12 96 ARG A N 1
ATOM 730 C CA . ARG A 1 96 ? -11.141 0.208 2.199 1.00 88.12 96 ARG A CA 1
ATOM 731 C C . ARG A 1 96 ? -9.743 0.218 2.795 1.00 88.12 96 ARG A C 1
ATOM 733 O O . ARG A 1 96 ? -9.613 0.140 4.013 1.00 88.12 96 ARG A O 1
ATOM 740 N N . ILE A 1 97 ? -8.711 0.311 1.967 1.00 90.50 97 ILE A N 1
ATOM 741 C CA . ILE A 1 97 ? -7.332 0.490 2.421 1.00 90.50 97 ILE A CA 1
ATOM 742 C C . ILE A 1 97 ? -6.680 1.659 1.702 1.00 90.50 97 ILE A C 1
ATOM 744 O O . ILE A 1 97 ? -6.949 1.914 0.532 1.00 90.50 97 ILE A O 1
ATOM 748 N N . GLU A 1 98 ? -5.777 2.310 2.409 1.00 92.69 98 GLU A N 1
ATOM 749 C CA . GLU A 1 98 ? -4.796 3.238 1.887 1.00 92.69 98 GLU A CA 1
ATOM 750 C C . GLU A 1 98 ? -3.411 2.687 2.209 1.00 92.69 98 GLU A C 1
ATOM 752 O O . GLU A 1 98 ? -3.173 2.158 3.300 1.00 92.69 98 GLU A O 1
ATOM 757 N N . PHE A 1 99 ? -2.504 2.754 1.249 1.00 92.94 99 PHE A N 1
ATOM 758 C CA . PHE A 1 99 ? -1.162 2.226 1.401 1.00 92.94 99 PHE A CA 1
ATOM 759 C C . PHE A 1 99 ? -0.161 3.031 0.590 1.00 92.94 99 PHE A C 1
ATOM 761 O O . PHE A 1 99 ? -0.471 3.558 -0.479 1.00 92.94 99 PHE A O 1
ATOM 768 N N . THR A 1 100 ? 1.063 3.104 1.094 1.00 93.12 100 THR A N 1
ATOM 769 C CA . THR A 1 100 ? 2.178 3.718 0.385 1.00 93.12 100 THR A CA 1
ATOM 770 C C . THR A 1 100 ? 2.955 2.668 -0.385 1.00 93.12 100 THR A C 1
ATOM 772 O O . THR A 1 100 ? 3.073 1.496 -0.002 1.00 93.12 100 THR A O 1
ATOM 775 N N . THR A 1 101 ? 3.492 3.104 -1.513 1.00 93.75 101 THR A N 1
ATOM 776 C CA . THR A 1 101 ? 4.322 2.283 -2.381 1.00 93.75 101 THR A CA 1
ATOM 777 C C . THR A 1 101 ? 5.757 2.766 -2.368 1.00 93.75 101 THR A C 1
ATOM 779 O O . THR A 1 101 ? 6.050 3.922 -2.065 1.00 93.75 101 THR A O 1
ATOM 782 N N . ILE A 1 102 ? 6.648 1.854 -2.714 1.00 94.69 102 ILE A N 1
ATOM 783 C CA . ILE A 1 102 ? 8.072 2.093 -2.886 1.00 94.69 102 ILE A CA 1
ATOM 784 C C . ILE A 1 102 ? 8.548 1.365 -4.135 1.00 94.69 102 ILE A C 1
ATOM 786 O O . ILE A 1 102 ? 7.940 0.379 -4.561 1.00 94.69 102 ILE A O 1
ATOM 790 N N . GLU A 1 103 ? 9.639 1.841 -4.720 1.00 94.69 103 GLU A N 1
ATOM 791 C CA . GLU A 1 103 ? 10.295 1.155 -5.823 1.00 94.69 103 GLU A CA 1
ATOM 792 C C . GLU A 1 103 ? 10.682 -0.269 -5.402 1.00 94.69 103 GLU A C 1
ATOM 794 O O . GLU A 1 103 ? 11.099 -0.515 -4.269 1.00 94.69 103 GLU A O 1
ATOM 799 N N . SER A 1 104 ? 10.541 -1.228 -6.310 1.00 95.88 104 SER A N 1
ATOM 800 C CA . SER A 1 104 ? 10.967 -2.606 -6.092 1.00 95.88 104 SER A CA 1
ATOM 801 C C . SER A 1 104 ? 12.250 -2.948 -6.851 1.00 95.88 104 SER A C 1
ATOM 803 O O . SER A 1 104 ? 12.769 -2.181 -7.666 1.00 95.88 104 SER A O 1
ATOM 805 N N . SER A 1 105 ? 12.769 -4.143 -6.591 1.00 96.06 105 SER A N 1
ATOM 806 C CA . SER A 1 105 ? 13.877 -4.746 -7.330 1.00 96.06 105 SER A CA 1
ATOM 807 C C . SER A 1 105 ? 13.495 -5.255 -8.725 1.00 96.06 105 SER A C 1
ATOM 809 O O . SER A 1 105 ? 14.384 -5.585 -9.504 1.00 96.06 105 SER A O 1
ATOM 811 N N . CYS A 1 106 ? 12.203 -5.369 -9.043 1.00 95.56 106 CYS A N 1
ATOM 812 C CA . CYS A 1 106 ? 11.735 -5.914 -10.315 1.00 95.56 106 CYS A CA 1
ATOM 813 C C . CYS A 1 106 ? 11.615 -4.823 -11.375 1.00 95.56 106 CYS A C 1
ATOM 815 O O . CYS A 1 106 ? 10.974 -3.804 -11.129 1.00 95.56 106 CYS A O 1
ATOM 817 N N . ALA A 1 107 ? 12.140 -5.069 -12.575 1.00 95.00 107 ALA A N 1
ATOM 818 C CA . ALA A 1 107 ? 11.888 -4.214 -13.731 1.00 95.00 107 ALA A CA 1
ATOM 819 C C . ALA A 1 107 ? 10.439 -4.363 -14.235 1.00 95.00 107 ALA A C 1
ATOM 821 O O . ALA A 1 107 ? 9.811 -5.402 -14.049 1.00 95.00 107 ALA A O 1
ATOM 822 N N . SER A 1 108 ? 9.931 -3.346 -14.928 1.00 91.69 108 SER A N 1
ATOM 823 C CA . SER A 1 108 ? 8.587 -3.293 -15.537 1.00 91.69 108 SER A CA 1
ATOM 824 C C . SER A 1 108 ? 8.296 -4.407 -16.549 1.00 91.69 108 SER A C 1
ATOM 826 O O . SER A 1 108 ? 7.138 -4.721 -16.804 1.00 91.69 108 SER A O 1
ATOM 828 N N . SER A 1 109 ? 9.333 -5.052 -17.088 1.00 91.31 109 SER A N 1
ATOM 829 C CA . SER A 1 109 ? 9.214 -6.242 -17.936 1.00 91.31 109 SER A CA 1
ATOM 830 C C . SER A 1 109 ? 8.903 -7.534 -17.165 1.00 91.31 109 SER A C 1
ATOM 832 O O . SER A 1 109 ? 8.567 -8.541 -17.788 1.00 91.31 109 SER A O 1
ATOM 834 N N . HIS A 1 110 ? 9.028 -7.540 -15.834 1.00 92.38 110 HIS A N 1
ATOM 835 C CA . HIS A 1 110 ? 8.734 -8.697 -14.992 1.00 92.38 110 HIS A CA 1
ATOM 836 C C . HIS A 1 110 ? 7.275 -8.715 -14.532 1.00 92.38 110 HIS A C 1
ATOM 838 O O . HIS A 1 110 ? 6.637 -7.683 -14.342 1.00 92.38 110 HIS A O 1
ATOM 844 N N . VAL A 1 111 ? 6.760 -9.919 -14.276 1.00 92.44 111 VAL A N 1
ATOM 845 C CA . VAL A 1 111 ? 5.480 -10.089 -13.583 1.00 92.44 111 VAL A CA 1
ATOM 846 C C . VAL A 1 111 ? 5.687 -9.807 -12.098 1.00 92.44 111 VAL A C 1
ATOM 848 O O . VAL A 1 111 ? 6.576 -10.379 -11.467 1.00 92.44 111 VAL A O 1
ATOM 851 N N . TYR A 1 112 ? 4.849 -8.939 -11.535 1.00 93.69 112 TYR A N 1
ATOM 852 C CA . TYR A 1 112 ? 4.909 -8.605 -10.119 1.00 93.69 112 TYR A CA 1
ATOM 853 C C . TYR A 1 112 ? 4.655 -9.834 -9.230 1.00 93.69 112 TYR A C 1
ATOM 855 O O . TYR A 1 112 ? 3.635 -10.512 -9.355 1.00 93.69 112 TYR A O 1
ATOM 863 N N . SER A 1 113 ? 5.544 -10.065 -8.266 1.00 93.75 113 SER A N 1
ATOM 864 C CA . SER A 1 113 ? 5.356 -11.004 -7.157 1.00 93.75 113 SER A CA 1
ATOM 865 C C . SER A 1 113 ? 5.866 -10.353 -5.882 1.00 93.75 113 SER A C 1
ATOM 867 O O . SER A 1 113 ? 6.964 -9.803 -5.853 1.00 93.75 113 SER A O 1
ATOM 869 N N . LYS A 1 114 ? 5.094 -10.456 -4.800 1.00 93.25 114 LYS A N 1
ATOM 870 C CA . LYS A 1 114 ? 5.511 -9.968 -3.482 1.00 93.25 114 LYS A CA 1
ATOM 871 C C . LYS A 1 114 ? 6.822 -10.617 -3.024 1.00 93.25 114 LYS A C 1
ATOM 873 O O . LYS A 1 114 ? 7.618 -9.981 -2.343 1.00 93.25 114 LYS A O 1
ATOM 878 N N . GLU A 1 115 ? 7.014 -11.887 -3.354 1.00 93.88 115 GLU A N 1
ATOM 879 C CA . GLU A 1 115 ? 8.133 -12.709 -2.904 1.00 93.88 115 GLU A CA 1
ATOM 880 C C . GLU A 1 115 ? 9.418 -12.405 -3.685 1.00 93.88 115 GLU A C 1
ATOM 882 O O . GLU A 1 115 ? 10.510 -12.559 -3.145 1.00 93.88 115 GLU A O 1
ATOM 887 N N . GLN A 1 116 ? 9.295 -11.966 -4.943 1.00 94.00 116 GLN A N 1
ATOM 888 C CA . GLN A 1 116 ? 10.434 -11.714 -5.836 1.00 94.00 116 GLN A CA 1
ATOM 889 C C . GLN A 1 116 ? 10.755 -10.218 -5.988 1.00 94.00 116 GLN A C 1
ATOM 891 O O . GLN A 1 116 ? 11.910 -9.847 -6.192 1.00 94.00 116 GLN A O 1
ATOM 896 N N . CYS A 1 117 ? 9.753 -9.348 -5.848 1.00 94.38 117 CYS A N 1
ATOM 897 C CA . CYS A 1 117 ? 9.873 -7.900 -6.011 1.00 94.38 117 CYS A CA 1
ATOM 898 C C . CYS A 1 117 ? 10.019 -7.216 -4.652 1.00 94.38 117 CYS A C 1
ATOM 900 O O . CYS A 1 117 ? 9.081 -6.617 -4.112 1.00 94.38 117 CYS A O 1
ATOM 902 N N . SER A 1 118 ? 11.227 -7.329 -4.100 1.00 94.25 118 SER A N 1
ATOM 903 C CA . SER A 1 118 ? 11.584 -6.748 -2.807 1.00 94.25 118 SER A CA 1
ATOM 904 C C . SER A 1 118 ? 11.648 -5.216 -2.879 1.00 94.25 118 SER A C 1
ATOM 906 O O . SER A 1 118 ? 12.038 -4.683 -3.919 1.00 94.25 118 SER A O 1
ATOM 908 N N . PRO A 1 119 ? 11.303 -4.494 -1.797 1.00 94.12 119 PRO A N 1
ATOM 909 C CA . PRO A 1 119 ? 11.476 -3.044 -1.711 1.00 94.12 119 PRO A CA 1
ATOM 910 C C . PRO A 1 119 ? 12.924 -2.605 -1.946 1.00 94.12 119 PRO A C 1
ATOM 912 O O . PRO A 1 119 ? 13.862 -3.257 -1.482 1.00 94.12 119 PRO A O 1
ATOM 915 N N . ARG A 1 120 ? 13.103 -1.470 -2.622 1.00 92.38 120 ARG A N 1
ATOM 916 C CA . ARG A 1 120 ? 14.397 -0.847 -2.890 1.00 92.38 120 ARG A CA 1
ATOM 917 C C . ARG A 1 120 ? 14.440 0.542 -2.247 1.00 92.38 120 ARG A C 1
ATOM 919 O O . ARG A 1 120 ? 13.771 1.465 -2.690 1.00 92.38 120 ARG A O 1
ATOM 926 N N . GLY A 1 121 ? 15.269 0.688 -1.213 1.00 85.50 121 GLY A N 1
ATOM 927 C CA . GLY A 1 121 ? 15.445 1.954 -0.492 1.00 85.50 121 GLY A CA 1
ATOM 928 C C . GLY A 1 121 ? 14.330 2.246 0.516 1.00 85.50 121 GLY A C 1
ATOM 929 O O . GLY A 1 121 ? 13.702 1.325 1.035 1.00 85.50 121 GLY A O 1
ATOM 930 N N . SER A 1 122 ? 14.110 3.531 0.806 1.00 80.50 122 SER A N 1
ATOM 931 C CA . SER A 1 122 ? 13.097 4.017 1.761 1.00 80.50 122 SER A CA 1
ATOM 932 C C . SER A 1 122 ? 12.234 5.170 1.228 1.00 80.50 122 SER A C 1
ATOM 934 O O . SER A 1 122 ? 11.413 5.712 1.966 1.00 80.50 122 SER A O 1
ATOM 936 N N . THR A 1 123 ? 12.410 5.565 -0.035 1.00 89.19 123 THR A N 1
ATOM 937 C CA . THR A 1 123 ? 11.672 6.685 -0.632 1.00 89.19 123 THR A CA 1
ATOM 938 C C . THR A 1 123 ? 10.269 6.246 -1.034 1.00 89.19 123 THR A C 1
ATOM 940 O O . THR A 1 123 ? 10.102 5.285 -1.779 1.00 89.19 123 THR A O 1
ATOM 943 N N . VAL A 1 124 ? 9.255 6.964 -0.557 1.00 89.56 124 VAL A N 1
ATOM 944 C CA . VAL A 1 124 ? 7.857 6.727 -0.934 1.00 89.56 124 VAL A CA 1
ATOM 945 C C . VAL A 1 124 ? 7.634 7.166 -2.382 1.00 89.56 124 VAL A C 1
ATOM 947 O O . VAL A 1 124 ? 7.886 8.319 -2.722 1.00 89.56 124 VAL A O 1
ATOM 950 N N . ASN A 1 125 ? 7.121 6.261 -3.217 1.00 86.44 125 ASN A N 1
ATOM 951 C CA . ASN A 1 125 ? 6.808 6.524 -4.625 1.00 86.44 125 ASN A CA 1
ATOM 952 C C . ASN A 1 125 ? 5.388 7.063 -4.832 1.00 86.44 125 ASN A C 1
ATOM 954 O O . ASN A 1 125 ? 5.129 7.760 -5.810 1.00 86.44 125 ASN A O 1
ATOM 958 N N . GLY A 1 126 ? 4.458 6.744 -3.933 1.00 85.88 126 GLY A N 1
ATOM 959 C CA . GLY A 1 126 ? 3.086 7.228 -4.043 1.00 85.88 126 GLY A CA 1
ATOM 960 C C . GLY A 1 126 ? 2.139 6.628 -3.018 1.00 85.88 126 GLY A C 1
ATOM 961 O O . GLY A 1 126 ? 2.461 5.634 -2.362 1.00 85.88 126 GLY A O 1
ATOM 962 N N . LEU A 1 127 ? 0.961 7.240 -2.921 1.00 89.06 127 LEU A N 1
ATOM 963 C CA . LEU A 1 127 ? -0.154 6.818 -2.080 1.00 89.06 127 LEU A CA 1
ATOM 964 C C . LEU A 1 127 ? -1.227 6.168 -2.960 1.00 89.06 127 LEU A C 1
ATOM 966 O O . LEU A 1 127 ? -1.578 6.682 -4.020 1.00 89.06 127 LEU A O 1
ATOM 970 N N . CYS A 1 128 ? -1.729 5.016 -2.540 1.00 88.19 128 CYS A N 1
ATOM 971 C CA . CYS A 1 128 ? -2.723 4.241 -3.271 1.00 88.19 128 CYS A CA 1
ATOM 972 C C . CYS A 1 128 ? -3.913 3.948 -2.365 1.00 88.19 128 CYS A C 1
ATOM 974 O O . CYS A 1 128 ? -3.729 3.612 -1.196 1.00 88.19 128 CYS A O 1
ATOM 976 N N . GLN A 1 129 ? -5.123 4.014 -2.915 1.00 89.50 129 GLN A N 1
ATOM 977 C CA . GLN A 1 129 ? -6.350 3.647 -2.211 1.00 89.50 129 GLN A CA 1
ATOM 978 C C . GLN A 1 129 ? -7.062 2.524 -2.958 1.00 89.50 129 GLN A C 1
ATOM 980 O O . GLN A 1 129 ? -7.167 2.569 -4.180 1.00 89.50 129 GLN A O 1
ATOM 985 N N . ALA A 1 130 ? -7.548 1.515 -2.233 1.00 85.69 130 ALA A N 1
ATOM 986 C CA . ALA A 1 130 ? -8.234 0.354 -2.794 1.00 85.69 130 ALA A CA 1
ATOM 987 C C . ALA A 1 130 ? -9.452 -0.054 -1.962 1.00 85.69 130 ALA A C 1
ATOM 989 O O . ALA A 1 130 ? -9.466 0.116 -0.743 1.00 85.69 130 ALA A O 1
ATOM 990 N N . ARG A 1 131 ? -10.451 -0.664 -2.614 1.00 86.06 131 ARG A N 1
ATOM 991 C CA . ARG A 1 131 ? -11.593 -1.302 -1.946 1.00 86.06 131 ARG A CA 1
ATOM 992 C C . ARG A 1 131 ? -11.821 -2.740 -2.392 1.00 86.06 131 ARG A C 1
ATOM 994 O O . ARG A 1 131 ? -11.560 -3.072 -3.549 1.00 86.06 131 ARG A O 1
ATOM 1001 N N . PHE A 1 132 ? -12.331 -3.547 -1.471 1.00 76.12 132 PHE A N 1
ATOM 1002 C CA . PHE A 1 132 ? -12.864 -4.888 -1.695 1.00 76.12 132 PHE A CA 1
ATOM 1003 C C . PHE A 1 132 ? -14.341 -4.908 -1.327 1.00 76.12 132 PHE A C 1
ATOM 1005 O O . PHE A 1 132 ? -14.646 -4.340 -0.254 1.00 76.12 132 PHE A O 1
#

Mean predicted aligned error: 10.22 Å

Nearest PDB structures (foldseek):
  8r28-assembly1_A  TM=8.135E-01  e=2.545E-05  Amblyomma maculatum
  3mwz-assembly1_A  TM=6.790E-01  e=1.754E-04  Ixodes scapularis
  3lh4-assembly1_A  TM=6.804E-01  e=1.354E-03  Ixodes scapularis
  8v57-assembly1_D  TM=7.286E-01  e=1.699E-03  Mus musculus
  2ch9-assembly1_A-2  TM=6.453E-01  e=4.213E-03  Homo sapiens

pLDDT: mean 77.15, std 20.0, range [30.38, 96.06]

Secondary structure (DSSP, 8-state):
-------------EEE-SS---S--TTTTEES---SSS-TT-EEEPPHHHHTSHHHHHHHHHHHTSGGGS-SSSEEEEEEEEEEEEEEESSSEEEEEEEEEEEEEEETTSPP-TTTS-EEEEEEEEEEEEE-

Solvent-accessible surface area (backbone atoms only — not comparable to full-atom values): 8096 Å² total; per-residue (Å²): 132,85,88,84,86,82,82,85,82,83,74,70,67,53,75,51,64,94,72,86,89,89,75,78,68,92,58,75,76,46,40,73,81,69,77,81,88,86,64,90,57,48,34,34,50,53,59,74,90,57,40,80,34,70,66,58,50,50,48,53,46,58,57,54,50,40,69,90,78,37,50,94,60,62,48,24,59,25,79,70,48,56,79,44,41,32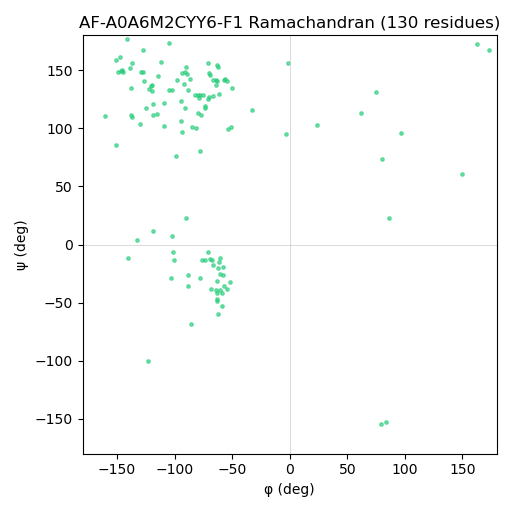,42,28,48,65,102,50,76,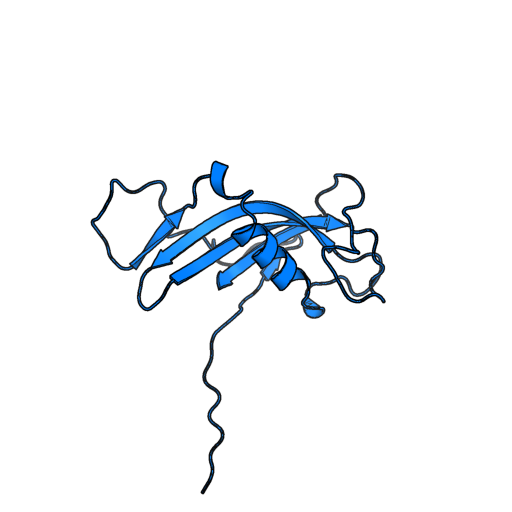34,42,39,40,30,30,36,25,18,38,21,70,32,46,44,89,52,84,73,41,80,89,74,26,42,73,48,86,87,60,77,69,36,47,34,42,44,54,85

Radius of gyration: 16.81 Å; Cα contacts (8 Å, |Δi|>4): 237; chains: 1; bounding box: 48×36×48 Å

InterPro domains:
  IPR046350 Cystatin superfamily [SSF54403] (53-130)

Sequence (132 aa):
MSGAMVKLPVLALLCLVYASSEELDFFSDCVDEVEQRQYPGQCVFVPSGWLGSSTYRKFAHRVLSNATLQPAAGNLNTLLEVTRAATHVYEGIVVRIEFTTIESSCASSHVYSKEQCSPRGSTVNGLCQARF

Organism: Rhipicephalus microplus (NCBI:txid6941)

Foldseek 3Di:
DDDDDDDDDDWPKDWDQDDDDDDDPPCPQEDEDDPDDDDAFGKYWDDPVCQPPPVVQVVQLVVQLPLVNFDPWFFGKHFDTWPIWIWTGHVDTKIKTKTWIAGWPHTSPDRDDNVRTHHDDD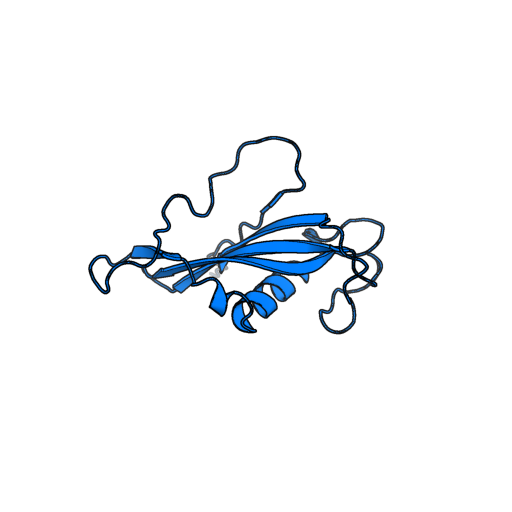DTRGMIMTMD